Protein AF-A0A2T4G257-F1 (afdb_monomer_lite)

Organism: NCBI:txid1869229

InterPro domains:
  IPR031893 Phage tail assembly chaperone-like domain [PF16778] (17-54)

Foldseek 3Di:
DVLVVQQVVCVVVVHDGPDDPVLVVLVVVLVVQQVCQVVDPCPPPPVSRRDRDPVVVVVVD

Radius of gyration: 13.59 Å; chains: 1; bounding box: 29×26×35 Å

pLDDT: mean 85.7, std 6.32, range [55.53, 91.69]

Sequence (61 aa):
MWLRERHRDQLEISRETTLSAEQFTELLEYMQDLRDWPQSPDFPDIEQRPVPPAWIAEQIQ

Structure (mmCIF, N/CA/C/O backbone):
data_AF-A0A2T4G257-F1
#
_entry.id   AF-A0A2T4G257-F1
#
loop_
_atom_site.group_PDB
_atom_site.id
_atom_site.type_symbol
_atom_site.label_atom_id
_atom_site.label_alt_id
_atom_site.label_comp_id
_atom_site.label_asym_id
_atom_site.label_entity_id
_atom_site.label_seq_id
_atom_site.pdbx_PDB_ins_code
_atom_site.Cartn_x
_atom_site.Cartn_y
_atom_site.Cartn_z
_atom_site.occupancy
_atom_site.B_iso_or_equiv
_atom_site.auth_seq_id
_atom_site.auth_comp_id
_atom_site.auth_asym_id
_atom_site.auth_atom_id
_atom_site.pdbx_PDB_model_num
ATOM 1 N N . MET A 1 1 ? 8.500 0.959 5.656 1.00 65.12 1 MET A N 1
ATOM 2 C CA . MET A 1 1 ? 7.570 -0.171 5.864 1.00 65.12 1 MET A CA 1
ATOM 3 C C . MET A 1 1 ? 6.502 0.246 6.878 1.00 65.12 1 MET A C 1
ATOM 5 O O . MET A 1 1 ? 6.396 -0.346 7.933 1.00 65.12 1 MET A O 1
ATOM 9 N N . TRP A 1 2 ? 5.760 1.320 6.591 1.00 77.50 2 TRP A N 1
ATOM 10 C CA . TRP A 1 2 ? 4.968 2.041 7.599 1.00 77.50 2 TRP A CA 1
ATOM 11 C C . TRP A 1 2 ? 3.445 1.875 7.399 1.00 77.50 2 TRP A C 1
ATOM 13 O O . TRP A 1 2 ? 2.705 1.861 8.377 1.00 77.50 2 TRP A O 1
ATOM 23 N N . LEU A 1 3 ? 2.980 1.633 6.160 1.00 82.88 3 LEU A N 1
ATOM 24 C CA . LEU A 1 3 ? 1.566 1.343 5.845 1.00 82.88 3 LEU A CA 1
ATOM 25 C C . LEU A 1 3 ? 1.024 0.139 6.611 1.00 82.88 3 LEU A C 1
ATOM 27 O O . LEU A 1 3 ? -0.060 0.207 7.178 1.00 82.88 3 LEU A O 1
ATOM 31 N N . ARG A 1 4 ? 1.774 -0.972 6.612 1.00 84.06 4 ARG A N 1
ATOM 32 C CA . ARG A 1 4 ? 1.318 -2.222 7.229 1.00 84.06 4 ARG A CA 1
ATOM 33 C C . ARG A 1 4 ? 1.139 -2.067 8.733 1.00 84.06 4 ARG A C 1
ATOM 35 O O . ARG A 1 4 ? 0.164 -2.560 9.287 1.00 84.06 4 ARG A O 1
ATOM 42 N N . GLU A 1 5 ? 2.088 -1.393 9.373 1.00 85.94 5 GLU A N 1
ATOM 43 C CA . GLU A 1 5 ? 2.032 -1.129 10.808 1.00 85.94 5 GLU A CA 1
ATOM 44 C C . GLU A 1 5 ? 0.888 -0.175 11.139 1.00 85.94 5 GLU A 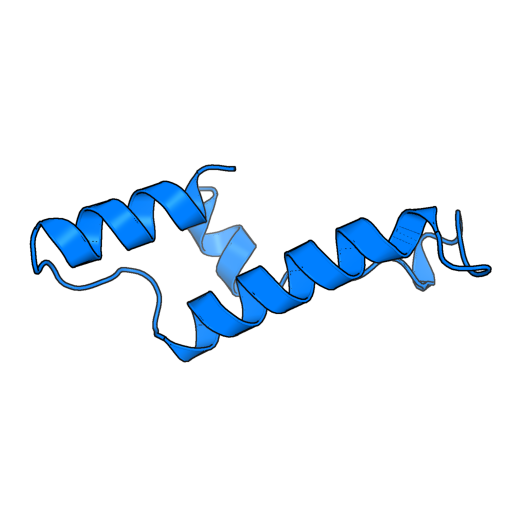C 1
ATOM 46 O O . GLU A 1 5 ? 0.100 -0.486 12.021 1.00 85.94 5 GLU A O 1
ATOM 51 N N . ARG A 1 6 ? 0.700 0.900 10.360 1.00 85.06 6 ARG A N 1
ATOM 52 C CA . ARG A 1 6 ? -0.435 1.819 10.530 1.00 85.06 6 ARG A CA 1
ATOM 53 C C . ARG A 1 6 ? -1.789 1.130 10.365 1.00 85.06 6 ARG A C 1
ATOM 55 O O . ARG A 1 6 ? -2.676 1.357 11.176 1.00 85.06 6 ARG A O 1
ATOM 62 N N . HIS A 1 7 ? -1.948 0.293 9.339 1.00 85.50 7 HIS A N 1
ATOM 63 C CA . HIS A 1 7 ? -3.190 -0.451 9.116 1.00 85.50 7 HIS A CA 1
ATOM 64 C C . HIS A 1 7 ? -3.477 -1.416 10.271 1.00 85.50 7 HIS A C 1
ATOM 66 O O . HIS A 1 7 ? -4.609 -1.524 10.732 1.00 85.50 7 HIS A O 1
ATOM 72 N N . ARG A 1 8 ? -2.438 -2.088 10.778 1.00 85.75 8 ARG A N 1
ATOM 73 C CA . ARG A 1 8 ? -2.556 -2.996 11.919 1.00 85.75 8 ARG A CA 1
ATOM 74 C C . ARG A 1 8 ? -2.900 -2.256 13.212 1.00 85.75 8 ARG A C 1
ATOM 76 O O . ARG A 1 8 ? -3.759 -2.731 13.943 1.00 85.75 8 ARG A O 1
ATOM 83 N N . ASP A 1 9 ? -2.283 -1.103 13.449 1.00 87.94 9 ASP A N 1
ATOM 84 C CA . ASP A 1 9 ? -2.592 -0.230 14.583 1.00 87.94 9 ASP A CA 1
ATOM 85 C C . ASP A 1 9 ? -4.055 0.236 14.524 1.00 87.94 9 ASP A C 1
ATOM 87 O O . ASP A 1 9 ? -4.793 0.043 15.481 1.00 87.94 9 ASP A O 1
ATOM 91 N N . GLN A 1 10 ? -4.523 0.710 13.358 1.00 87.62 10 GLN A N 1
ATOM 92 C CA . GLN A 1 10 ? -5.923 1.102 13.119 1.00 87.62 10 GLN A CA 1
ATOM 93 C C . GLN A 1 10 ? -6.923 -0.025 13.404 1.00 87.62 10 GLN A C 1
ATOM 95 O O . GLN A 1 10 ? -7.951 0.225 14.035 1.00 87.62 10 GLN A O 1
ATOM 100 N N . LEU A 1 11 ? -6.619 -1.254 12.972 1.00 86.19 11 LEU A N 1
ATOM 101 C CA . LEU A 1 11 ? -7.436 -2.432 13.273 1.00 86.19 11 LEU A CA 1
ATOM 102 C C . LEU A 1 11 ? -7.453 -2.747 14.773 1.00 86.19 11 LEU A C 1
ATOM 104 O O . LEU A 1 11 ? -8.511 -3.052 15.320 1.00 86.19 11 LEU A O 1
ATOM 108 N N . GLU A 1 12 ? -6.303 -2.650 15.442 1.00 88.12 12 GLU A N 1
ATOM 109 C CA . GLU A 1 12 ? -6.172 -2.926 16.877 1.00 88.12 12 GLU A CA 1
ATOM 110 C C . GLU A 1 12 ? -7.007 -1.952 17.718 1.00 88.12 12 GLU A C 1
ATOM 112 O O . GLU A 1 12 ? -7.711 -2.366 18.639 1.00 88.12 12 GLU A O 1
ATOM 117 N N . ILE A 1 13 ? -7.026 -0.673 17.338 1.00 89.75 13 ILE A N 1
ATOM 118 C CA . IL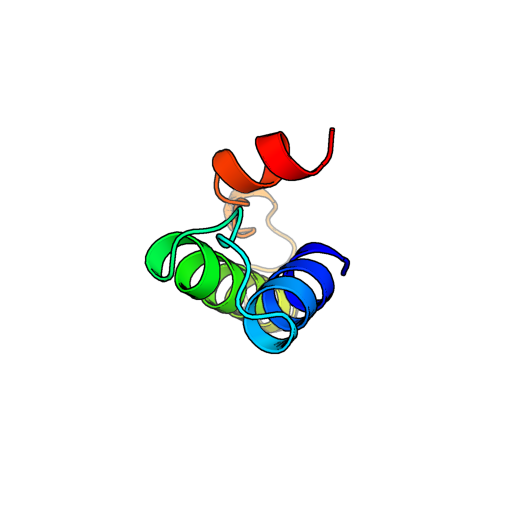E A 1 13 ? -7.852 0.351 17.991 1.00 89.75 13 ILE A CA 1
ATOM 119 C C . ILE A 1 13 ? -9.300 0.401 17.465 1.00 89.75 13 ILE A C 1
ATOM 121 O O . ILE A 1 13 ? -10.044 1.310 17.832 1.00 89.75 13 ILE A O 1
ATOM 125 N N . SER A 1 14 ? -9.709 -0.547 16.606 1.00 82.94 14 SER A N 1
ATOM 126 C CA . SER A 1 14 ? -11.034 -0.594 15.955 1.00 82.94 14 SER A CA 1
ATOM 127 C C . SER A 1 14 ? -11.444 0.732 15.296 1.00 82.94 14 SER A C 1
ATOM 129 O O . SER A 1 14 ? -12.610 1.130 15.326 1.00 82.94 14 SER A O 1
ATOM 131 N N . ARG A 1 15 ? -10.474 1.449 14.726 1.00 80.12 15 ARG A N 1
ATOM 132 C CA . ARG A 1 15 ? -10.689 2.709 14.013 1.00 80.12 15 ARG A CA 1
ATOM 133 C C . ARG A 1 15 ? -10.882 2.424 12.531 1.00 80.12 15 ARG A C 1
ATOM 135 O O . ARG A 1 15 ? -10.401 1.420 12.013 1.00 80.12 15 ARG A O 1
ATOM 142 N N . GLU A 1 16 ? -11.563 3.334 11.847 1.00 79.06 16 GLU A N 1
ATOM 143 C CA . GLU A 1 16 ? -11.700 3.285 10.393 1.00 79.06 16 GLU A CA 1
ATOM 144 C C . GLU A 1 16 ? -10.312 3.185 9.747 1.00 79.06 16 GLU A C 1
ATOM 146 O O . GLU A 1 16 ? -9.432 4.027 9.967 1.00 79.06 16 GLU A O 1
ATOM 151 N N . THR A 1 17 ? -10.097 2.103 9.002 1.00 81.69 17 THR A N 1
ATOM 152 C CA . THR A 1 17 ? -8.834 1.853 8.322 1.00 81.69 17 THR A CA 1
ATOM 153 C C . THR A 1 17 ? -8.712 2.823 7.155 1.00 81.69 17 THR A C 1
ATOM 155 O O . THR A 1 17 ? -9.625 2.952 6.344 1.00 81.69 17 THR A O 1
ATOM 158 N N . THR A 1 18 ? -7.567 3.497 7.024 1.00 81.81 18 THR A N 1
ATOM 159 C CA . THR A 1 18 ? -7.322 4.358 5.847 1.00 81.81 18 T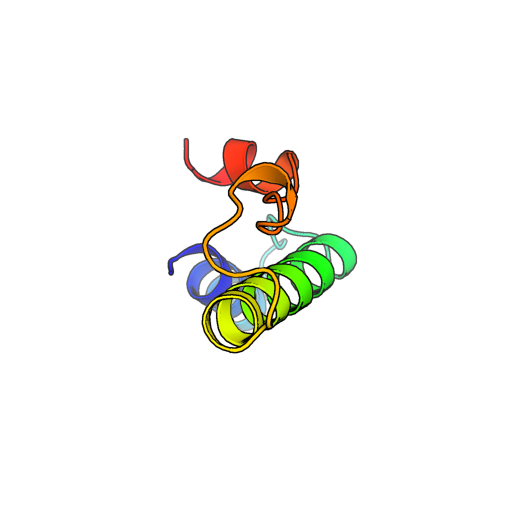HR A CA 1
ATOM 160 C C . THR A 1 18 ? -7.152 3.550 4.562 1.00 81.81 18 THR A C 1
ATOM 162 O O . THR A 1 18 ? -7.260 4.104 3.475 1.00 81.81 18 THR A O 1
ATOM 165 N N . LEU A 1 19 ? -6.892 2.246 4.689 1.00 85.81 19 LEU A N 1
ATOM 166 C CA . LEU A 1 19 ? -6.841 1.295 3.584 1.00 85.81 19 LEU A CA 1
ATOM 167 C C . LEU A 1 19 ? -8.038 0.354 3.667 1.00 85.81 19 LEU A C 1
ATOM 169 O O . LEU A 1 19 ? -8.326 -0.188 4.737 1.00 85.81 19 LEU A O 1
ATOM 173 N N . SER A 1 20 ? -8.688 0.121 2.533 1.00 87.88 20 SER A N 1
ATOM 174 C CA . SER A 1 20 ? -9.650 -0.972 2.386 1.00 87.88 20 SER A C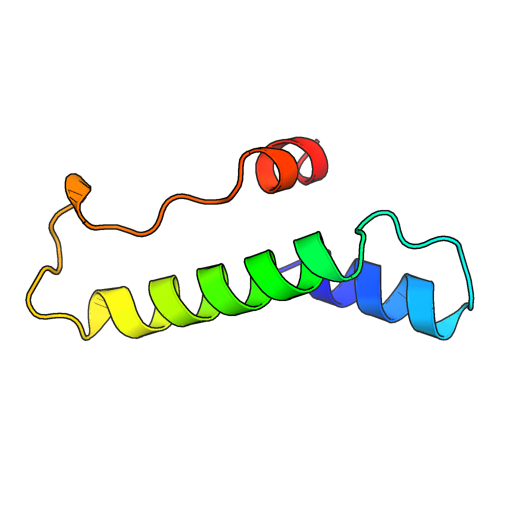A 1
ATOM 175 C C . SER A 1 20 ? -8.940 -2.326 2.448 1.00 87.88 20 SER A C 1
ATOM 177 O O . SER A 1 20 ? -7.745 -2.425 2.163 1.00 87.88 20 SER A O 1
ATOM 179 N N . ALA A 1 21 ? -9.680 -3.389 2.771 1.00 85.12 21 ALA A N 1
ATOM 180 C CA . ALA A 1 21 ? -9.152 -4.756 2.774 1.00 85.12 21 ALA A CA 1
ATOM 181 C C . ALA A 1 21 ? -8.526 -5.154 1.420 1.00 85.12 21 ALA A C 1
ATOM 183 O O . ALA A 1 21 ? -7.506 -5.843 1.385 1.00 85.12 21 ALA A O 1
ATOM 184 N N . GLU A 1 22 ? -9.097 -4.663 0.317 1.00 89.12 22 GLU A N 1
ATOM 185 C CA . GLU A 1 22 ? -8.574 -4.846 -1.043 1.00 89.12 22 GLU A CA 1
ATOM 186 C C . GLU A 1 22 ? -7.200 -4.183 -1.201 1.00 89.12 22 GLU A C 1
ATOM 188 O O . GLU A 1 22 ? -6.231 -4.868 -1.511 1.00 89.12 22 GLU A O 1
ATOM 193 N N . GLN A 1 23 ? -7.075 -2.899 -0.844 1.00 89.56 23 GLN A N 1
ATOM 194 C CA . GLN A 1 23 ? -5.795 -2.179 -0.892 1.00 89.56 23 GLN A CA 1
ATOM 195 C C . GLN A 1 23 ? -4.737 -2.833 0.006 1.00 89.56 23 GLN A C 1
ATOM 197 O O . GLN A 1 23 ? -3.566 -2.941 -0.350 1.00 89.56 23 GLN A O 1
ATOM 202 N N . PHE A 1 24 ? -5.128 -3.314 1.187 1.00 87.62 24 PHE A N 1
ATOM 203 C CA . PHE A 1 24 ? -4.190 -4.022 2.051 1.00 87.62 24 PHE A CA 1
ATOM 204 C C . PHE A 1 24 ? -3.701 -5.335 1.425 1.00 87.62 24 PHE A C 1
ATOM 206 O O . PHE A 1 24 ? -2.520 -5.659 1.543 1.00 87.62 24 PHE A O 1
ATOM 213 N N . THR A 1 25 ? -4.578 -6.063 0.734 1.00 89.38 25 THR A N 1
ATOM 214 C CA . THR A 1 25 ? -4.210 -7.277 -0.009 1.00 89.38 25 THR A CA 1
ATOM 215 C C . THR A 1 25 ? -3.253 -6.947 -1.154 1.00 89.38 25 THR A C 1
ATOM 217 O O . THR A 1 25 ? -2.161 -7.511 -1.192 1.00 89.38 25 THR A O 1
ATOM 220 N N . GLU A 1 26 ? -3.577 -5.948 -1.981 1.00 91.38 26 GLU A N 1
ATOM 221 C CA . GLU A 1 26 ? -2.715 -5.489 -3.081 1.00 91.38 26 GLU A CA 1
ATOM 222 C C . GLU A 1 26 ? -1.317 -5.083 -2.591 1.00 91.38 26 GLU A C 1
ATOM 224 O O . GLU A 1 26 ? -0.312 -5.361 -3.242 1.00 91.38 26 GLU A O 1
ATOM 229 N N . LEU A 1 27 ? -1.219 -4.455 -1.413 1.00 89.31 27 LEU A N 1
ATOM 230 C CA . LEU A 1 27 ? 0.066 -4.104 -0.805 1.00 89.31 27 LEU A CA 1
ATOM 231 C C . LEU A 1 27 ? 0.912 -5.333 -0.478 1.00 89.31 27 LEU A C 1
ATOM 233 O O . LEU A 1 27 ? 2.133 -5.307 -0.639 1.00 89.31 27 LEU A O 1
ATOM 237 N N . LEU A 1 28 ? 0.280 -6.370 0.075 1.00 89.88 28 LEU A N 1
ATOM 238 C CA . LEU A 1 28 ? 0.960 -7.605 0.446 1.00 89.88 28 LEU A CA 1
ATOM 239 C C . LEU A 1 28 ? 1.432 -8.351 -0.799 1.00 89.88 28 LEU A C 1
ATOM 241 O O . LEU A 1 28 ? 2.570 -8.817 -0.804 1.00 89.88 28 LEU A O 1
ATOM 245 N N . GLU A 1 29 ? 0.598 -8.410 -1.838 1.00 91.00 29 GLU A N 1
ATOM 246 C CA . GLU A 1 29 ? 0.950 -8.985 -3.138 1.00 91.00 29 GLU A CA 1
ATOM 247 C C . GLU A 1 29 ? 2.103 -8.216 -3.779 1.00 91.00 29 GLU A C 1
ATOM 249 O O . GLU A 1 29 ? 3.133 -8.809 -4.081 1.00 91.00 29 GLU A O 1
ATOM 254 N N . TYR A 1 30 ? 2.011 -6.886 -3.855 1.00 91.00 30 TYR A N 1
ATOM 255 C CA . TYR A 1 30 ? 3.089 -6.038 -4.358 1.00 91.00 30 TYR A CA 1
ATOM 256 C C . TYR A 1 30 ? 4.401 -6.245 -3.589 1.00 91.00 30 TYR A C 1
ATOM 258 O O . TYR A 1 30 ? 5.460 -6.389 -4.192 1.00 91.00 30 TYR A O 1
ATOM 266 N N . MET A 1 31 ? 4.365 -6.295 -2.251 1.00 88.75 31 MET A N 1
ATOM 267 C CA . MET A 1 31 ? 5.568 -6.560 -1.450 1.00 88.75 31 MET A CA 1
ATOM 268 C C . MET A 1 31 ? 6.133 -7.966 -1.669 1.00 88.75 31 MET A C 1
ATOM 270 O O . MET A 1 31 ? 7.345 -8.153 -1.542 1.00 88.75 31 MET A O 1
ATOM 274 N N . GLN A 1 32 ? 5.274 -8.950 -1.934 1.00 90.88 32 GLN A N 1
ATOM 275 C CA . GLN A 1 32 ? 5.690 -10.310 -2.246 1.00 90.88 32 GLN A CA 1
ATOM 276 C C . GLN A 1 32 ? 6.353 -10.366 -3.621 1.00 90.88 32 GLN A C 1
ATOM 278 O O . GLN A 1 32 ? 7.463 -10.878 -3.717 1.00 90.88 32 GLN A O 1
ATOM 283 N N . ASP A 1 33 ? 5.739 -9.753 -4.628 1.00 90.75 33 ASP A N 1
ATOM 284 C CA . ASP A 1 33 ? 6.276 -9.667 -5.984 1.00 90.75 33 ASP A CA 1
ATOM 285 C C . ASP A 1 33 ? 7.627 -8.942 -5.994 1.00 90.75 33 ASP A C 1
ATOM 287 O O . ASP A 1 33 ? 8.608 -9.438 -6.525 1.00 90.75 33 ASP A O 1
ATOM 291 N N . LEU A 1 34 ? 7.756 -7.835 -5.255 1.00 90.56 34 LEU A N 1
ATOM 292 C CA . LEU A 1 34 ? 9.019 -7.094 -5.135 1.00 90.56 34 LEU A CA 1
ATOM 293 C C . LEU A 1 34 ? 10.108 -7.867 -4.379 1.00 90.56 34 LEU A C 1
ATOM 295 O O . LEU A 1 34 ? 11.297 -7.584 -4.537 1.00 90.56 34 LEU A O 1
ATOM 299 N N . ARG A 1 35 ? 9.717 -8.818 -3.526 1.00 90.38 35 ARG A N 1
ATOM 300 C CA . ARG A 1 35 ? 10.645 -9.731 -2.849 1.00 90.38 35 ARG A CA 1
ATOM 301 C C . ARG A 1 35 ? 11.081 -10.863 -3.777 1.00 90.38 35 ARG A C 1
ATOM 303 O O . ARG A 1 35 ? 12.234 -11.277 -3.678 1.00 90.38 35 ARG A O 1
ATOM 310 N N . ASP A 1 36 ? 10.186 -11.348 -4.628 1.00 91.38 36 ASP A N 1
ATOM 311 C CA . ASP A 1 36 ? 10.484 -12.375 -5.628 1.00 91.38 36 ASP A CA 1
ATOM 312 C C . ASP A 1 36 ? 11.258 -11.796 -6.823 1.00 91.38 36 ASP A C 1
ATOM 314 O O . ASP A 1 36 ? 12.131 -12.445 -7.383 1.00 91.38 36 ASP A O 1
ATOM 318 N N . TRP A 1 37 ? 11.057 -10.513 -7.120 1.00 90.38 37 TRP A N 1
ATOM 319 C CA . TRP A 1 37 ? 11.724 -9.750 -8.170 1.00 90.38 37 TRP A CA 1
ATOM 320 C C . TRP A 1 37 ? 13.250 -9.962 -8.254 1.00 90.38 37 TRP A C 1
ATOM 322 O O . TRP A 1 37 ? 13.723 -10.366 -9.310 1.00 90.38 37 TRP A O 1
ATOM 332 N N . PRO A 1 38 ? 14.058 -9.773 -7.188 1.00 88.81 38 PRO A N 1
ATOM 333 C CA . PRO A 1 38 ? 15.502 -10.044 -7.231 1.00 88.81 38 PRO A CA 1
ATOM 334 C C . PRO A 1 38 ? 15.874 -11.531 -7.368 1.00 88.81 38 PRO A C 1
ATOM 336 O O . PRO A 1 38 ? 17.056 -11.852 -7.481 1.00 88.81 38 PRO A O 1
ATOM 339 N N . GLN A 1 39 ? 14.914 -12.448 -7.264 1.00 89.19 39 GLN A N 1
ATOM 340 C CA . GLN A 1 39 ? 15.082 -13.880 -7.532 1.00 89.19 39 GLN A CA 1
ATOM 341 C C . GLN A 1 39 ? 14.596 -14.265 -8.938 1.00 89.19 39 GLN A C 1
ATOM 343 O O . GLN A 1 39 ? 14.958 -15.336 -9.425 1.00 89.19 39 GLN A O 1
ATOM 348 N N . SER A 1 40 ? 13.813 -13.402 -9.589 1.00 88.06 40 SER A N 1
ATOM 349 C CA . SER A 1 40 ? 13.296 -13.616 -10.934 1.00 88.06 40 SER A CA 1
ATOM 350 C C . SER A 1 40 ? 14.416 -13.533 -11.981 1.00 88.06 40 SER A C 1
ATOM 352 O O . SER A 1 40 ? 15.319 -12.698 -11.852 1.00 88.06 40 SER A O 1
ATOM 354 N N . PRO A 1 41 ? 14.376 -14.361 -13.044 1.00 86.69 41 PRO A N 1
ATOM 355 C CA . PRO A 1 41 ? 15.313 -14.261 -14.164 1.00 86.69 41 PRO A CA 1
ATOM 356 C C . PRO A 1 41 ? 15.245 -12.917 -14.902 1.00 86.69 41 PRO A C 1
ATOM 358 O O . PRO A 1 41 ? 16.206 -12.557 -15.577 1.00 86.69 41 PRO A O 1
ATOM 361 N N . ASP A 1 42 ? 14.142 -12.181 -14.763 1.00 86.75 42 ASP A N 1
ATOM 362 C CA . ASP A 1 42 ? 13.949 -10.856 -15.352 1.00 86.75 42 ASP A CA 1
ATOM 363 C C . ASP A 1 42 ? 14.738 -9.753 -14.625 1.00 86.75 42 ASP A C 1
ATOM 365 O O . ASP A 1 42 ? 14.879 -8.645 -15.136 1.00 86.75 42 ASP A O 1
ATOM 369 N N . PHE A 1 43 ? 15.311 -10.023 -13.448 1.00 84.62 43 PHE A N 1
ATOM 370 C CA . PHE A 1 43 ? 16.181 -9.061 -12.774 1.00 84.62 43 PHE A CA 1
ATOM 371 C C . PHE A 1 43 ? 17.474 -8.816 -13.578 1.00 84.62 43 PHE A C 1
ATOM 373 O O . PHE A 1 43 ? 18.132 -9.783 -13.973 1.00 84.62 43 PHE A O 1
ATOM 380 N N . PRO A 1 44 ? 17.938 -7.557 -13.758 1.00 89.94 44 PRO A N 1
ATOM 381 C CA . PRO A 1 44 ? 17.515 -6.304 -13.113 1.00 89.94 44 PRO A CA 1
ATOM 382 C C . PRO A 1 44 ? 16.588 -5.412 -13.962 1.00 89.94 44 PRO A C 1
ATOM 384 O O . PRO A 1 44 ? 16.616 -4.188 -13.800 1.00 89.94 44 PRO A O 1
ATOM 387 N N . ASP A 1 45 ? 15.807 -5.980 -14.878 1.00 91.69 45 ASP A N 1
ATOM 388 C CA . ASP A 1 45 ? 15.044 -5.213 -15.859 1.00 91.69 45 ASP A CA 1
ATOM 389 C C . ASP A 1 45 ? 13.979 -4.315 -15.210 1.00 91.69 45 ASP A C 1
ATOM 391 O O . ASP A 1 45 ? 13.026 -4.765 -14.576 1.00 91.69 45 ASP A O 1
ATOM 395 N N . ILE A 1 46 ? 14.150 -2.999 -15.333 1.00 85.81 46 ILE A N 1
ATOM 396 C CA . ILE A 1 46 ? 13.281 -2.031 -14.654 1.00 85.81 46 ILE A CA 1
ATOM 397 C C . ILE A 1 46 ? 11.851 -2.096 -15.205 1.00 85.81 46 ILE A C 1
ATOM 399 O O . ILE A 1 46 ? 10.920 -1.777 -14.468 1.00 85.81 46 ILE A O 1
ATOM 403 N N . GLU A 1 47 ? 11.667 -2.530 -16.455 1.00 87.12 47 GLU A N 1
ATOM 404 C CA . GLU A 1 47 ? 10.344 -2.646 -17.076 1.00 87.12 47 GLU A CA 1
ATOM 405 C C . GLU A 1 47 ? 9.529 -3.805 -16.494 1.00 87.12 47 GLU A C 1
ATOM 407 O O . GLU A 1 47 ? 8.301 -3.770 -16.523 1.00 87.12 47 GLU A O 1
ATOM 412 N N . GLN A 1 48 ? 10.202 -4.821 -15.954 1.00 86.50 48 GLN A N 1
ATOM 413 C CA . GLN A 1 48 ? 9.572 -5.978 -15.317 1.00 86.50 48 GLN A CA 1
ATOM 414 C C . GLN A 1 48 ? 9.449 -5.819 -13.796 1.00 86.50 48 GLN A C 1
ATOM 416 O O . GLN A 1 48 ? 8.782 -6.615 -13.137 1.00 86.50 48 GLN A O 1
ATOM 421 N N . ARG A 1 49 ? 10.042 -4.765 -13.221 1.00 88.62 49 ARG A N 1
ATOM 422 C CA . ARG A 1 49 ? 9.914 -4.479 -11.795 1.00 88.62 49 ARG A CA 1
ATOM 423 C C . ARG A 1 49 ? 8.443 -4.197 -11.451 1.00 88.62 49 ARG A C 1
ATOM 425 O O . ARG A 1 49 ? 7.857 -3.292 -12.050 1.00 88.62 49 ARG A O 1
ATOM 432 N N . PRO A 1 50 ? 7.873 -4.857 -10.427 1.00 90.12 50 PRO A N 1
ATOM 433 C CA . PRO A 1 50 ? 6.516 -4.570 -9.986 1.00 90.12 50 PRO A CA 1
ATOM 434 C C . PRO A 1 50 ? 6.341 -3.090 -9.663 1.00 90.12 50 PRO A C 1
ATOM 436 O O . PRO A 1 50 ? 7.171 -2.468 -8.985 1.00 90.12 50 PRO A O 1
ATOM 439 N N . VAL A 1 51 ? 5.236 -2.534 -10.153 1.00 87.56 51 VAL A N 1
ATOM 440 C CA . VAL A 1 51 ? 4.873 -1.129 -9.973 1.00 87.56 51 VAL A CA 1
ATOM 441 C C . VAL A 1 51 ? 3.982 -1.007 -8.738 1.00 87.56 51 VAL A C 1
ATOM 443 O O . VAL A 1 51 ? 3.025 -1.772 -8.605 1.00 87.56 51 VAL A O 1
ATOM 446 N N . PRO A 1 52 ? 4.267 -0.068 -7.819 1.00 87.00 52 PRO A N 1
ATOM 447 C CA . PRO A 1 52 ? 3.399 0.147 -6.674 1.00 87.00 52 PRO A CA 1
ATOM 448 C C . PRO A 1 52 ? 2.021 0.623 -7.147 1.00 87.00 52 PRO A C 1
ATOM 450 O O . PRO A 1 52 ? 1.955 1.521 -7.993 1.00 87.00 52 PRO A O 1
ATOM 453 N N . PRO A 1 53 ? 0.927 0.090 -6.578 1.00 88.12 53 PRO A N 1
ATOM 454 C CA . PRO A 1 53 ? -0.401 0.647 -6.780 1.00 88.12 53 PRO A CA 1
ATOM 455 C C . PRO A 1 53 ? -0.431 2.166 -6.566 1.00 88.12 53 PRO A C 1
ATOM 457 O O . PRO A 1 53 ? 0.195 2.682 -5.636 1.00 88.12 53 PRO A O 1
ATOM 460 N N . ALA A 1 54 ? -1.183 2.888 -7.402 1.00 86.44 54 ALA A N 1
ATOM 461 C CA . ALA A 1 54 ? -1.228 4.354 -7.380 1.00 86.44 54 ALA A CA 1
ATOM 462 C C . ALA A 1 54 ? -1.625 4.919 -6.004 1.00 86.44 54 ALA A C 1
ATOM 464 O O . ALA A 1 54 ? -1.055 5.908 -5.547 1.00 86.44 54 ALA A O 1
ATOM 465 N N . TRP A 1 55 ? -2.527 4.230 -5.307 1.00 86.06 55 TRP A N 1
ATOM 466 C CA . TRP A 1 55 ? -2.995 4.605 -3.977 1.00 86.06 55 TRP A CA 1
ATOM 467 C C . TRP A 1 55 ? -1.889 4.560 -2.908 1.00 86.06 55 TRP A C 1
ATOM 469 O O . TRP A 1 55 ? -1.955 5.285 -1.915 1.00 86.06 55 TRP A O 1
ATOM 479 N N . ILE A 1 56 ? -0.825 3.762 -3.100 1.00 85.62 56 ILE A N 1
ATOM 480 C CA . ILE A 1 56 ? 0.322 3.739 -2.177 1.00 85.62 56 ILE A CA 1
ATOM 481 C C . ILE A 1 56 ? 1.007 5.105 -2.174 1.00 85.62 56 ILE A C 1
ATOM 483 O O . ILE A 1 56 ? 1.422 5.575 -1.113 1.00 85.62 56 ILE A O 1
ATOM 487 N N . ALA A 1 57 ? 1.114 5.75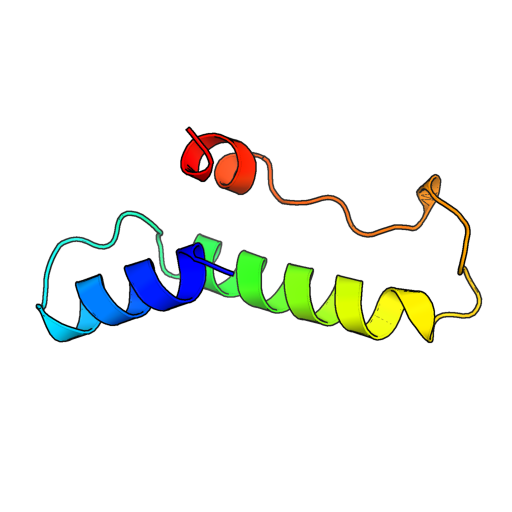0 -3.339 1.00 83.31 57 ALA A N 1
ATOM 488 C CA . ALA A 1 57 ? 1.697 7.082 -3.445 1.00 83.31 57 ALA A CA 1
ATOM 489 C C . ALA A 1 57 ? 0.875 8.116 -2.660 1.00 83.31 57 ALA A C 1
ATOM 491 O O . ALA A 1 57 ? 1.457 8.984 -2.016 1.00 83.31 57 ALA A O 1
ATOM 492 N N . GLU A 1 58 ? -0.452 7.964 -2.628 1.00 82.25 58 GLU A N 1
ATOM 493 C CA . GLU A 1 58 ? -1.355 8.827 -1.854 1.00 82.25 58 GLU A CA 1
ATOM 494 C C . GLU A 1 58 ? -1.171 8.675 -0.339 1.00 82.25 58 GLU A C 1
ATOM 496 O O . GLU A 1 58 ? -1.470 9.593 0.420 1.00 82.25 58 GLU A O 1
ATOM 501 N N . GLN A 1 59 ? -0.649 7.536 0.125 1.00 77.19 59 GLN A N 1
ATOM 502 C CA . GLN A 1 59 ? -0.353 7.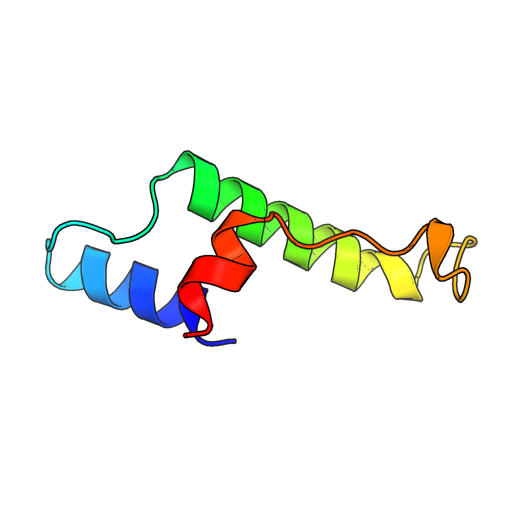346 1.541 1.00 77.19 59 GLN A CA 1
ATOM 503 C C . GLN A 1 59 ? 0.978 7.996 1.951 1.00 77.19 59 GLN A C 1
ATOM 505 O O . GLN A 1 59 ? 1.113 8.384 3.102 1.00 77.19 59 GLN A O 1
ATOM 510 N N . ILE A 1 60 ? 1.969 8.126 1.060 1.00 67.44 60 ILE A N 1
ATOM 511 C CA . ILE A 1 60 ? 3.338 8.595 1.393 1.00 67.44 60 ILE A CA 1
ATOM 512 C C . ILE A 1 60 ? 3.412 10.120 1.667 1.00 67.44 60 ILE A C 1
ATOM 514 O O . ILE A 1 60 ? 4.494 10.642 1.939 1.00 67.44 60 ILE A O 1
ATOM 518 N N . GLN A 1 61 ? 2.281 10.828 1.653 1.00 55.53 61 GLN A N 1
ATOM 519 C CA . GLN A 1 61 ? 2.205 12.284 1.813 1.00 55.53 61 GLN A CA 1
ATOM 520 C C . GLN A 1 61 ? 2.043 12.760 3.265 1.00 55.53 61 GLN A C 1
ATOM 522 O O . GLN A 1 61 ? 1.329 12.100 4.054 1.00 55.53 61 GLN A O 1
#

Secondary structure (DSSP, 8-state):
--HHHHHHHHHHTTPPPSS-HHHHHHHHHHHHHHHHGGGSTTTT-TTTSPPPPHHHHHH--